Protein AF-A0A662TMN1-F1 (afdb_monomer_lite)

Radius of gyration: 14.44 Å; chains: 1; bounding box: 31×20×43 Å

pLDDT: mean 71.72, std 7.74, range [52.88, 83.75]

Sequence (80 aa):
MVLGLFIGVLCTLLKLSGSRGLALAIVTYILSIIIAKNVLPINAEKLEEMDFYKEGIGVYFISWMFFWVLTFNLANVITG

Foldseek 3Di:
DVQLLVLLLVCQVVVPDDPRSVVSLVVSLVVVVVCCVVVDPPPVVVVPPVVVVVVVVVVSVVSNVVSNVVSNVVSVVVVD

Structure (mmCIF, N/CA/C/O backbone):
data_AF-A0A662TMN1-F1
#
_entry.id   AF-A0A662TMN1-F1
#
loop_
_atom_site.group_PDB
_atom_site.id
_atom_site.type_symbol
_atom_site.label_atom_id
_atom_site.label_alt_id
_atom_site.label_comp_id
_atom_site.label_asym_id
_atom_site.label_entity_id
_atom_site.label_seq_id
_atom_site.pdbx_PDB_ins_code
_atom_site.Cartn_x
_atom_site.Cartn_y
_atom_site.Cartn_z
_atom_site.occupancy
_atom_site.B_iso_or_equiv
_atom_site.auth_seq_id
_atom_site.auth_comp_id
_atom_site.auth_asym_id
_atom_site.auth_atom_id
_atom_site.pdbx_PDB_model_num
ATOM 1 N N . MET A 1 1 ? -3.343 -7.849 5.421 1.00 57.19 1 MET A N 1
ATOM 2 C CA . MET A 1 1 ? -2.489 -8.681 4.536 1.00 57.19 1 MET A CA 1
ATOM 3 C C . MET A 1 1 ? -3.175 -9.080 3.229 1.00 57.19 1 MET A C 1
ATOM 5 O O . MET A 1 1 ? -2.675 -8.677 2.190 1.00 57.19 1 MET A O 1
ATOM 9 N N . VAL A 1 2 ? -4.318 -9.785 3.237 1.00 70.62 2 VAL A N 1
ATOM 10 C CA . VAL A 1 2 ? -4.982 -10.280 2.000 1.00 70.62 2 VAL A CA 1
ATOM 11 C C . VAL A 1 2 ? -5.296 -9.168 0.982 1.00 70.62 2 VAL A C 1
ATOM 13 O O . VAL A 1 2 ? -5.050 -9.330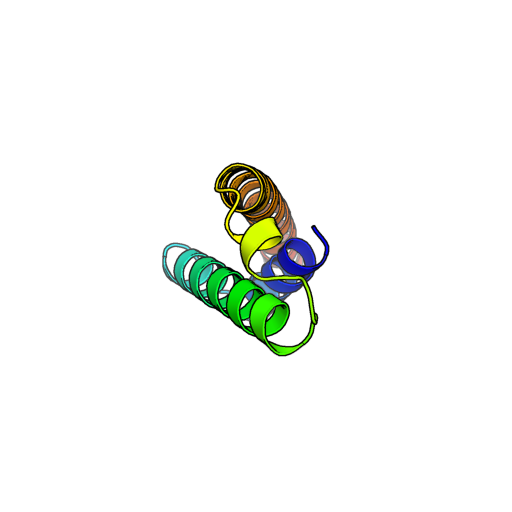 -0.208 1.00 70.62 2 VAL A O 1
ATOM 16 N N . LEU A 1 3 ? -5.741 -7.998 1.452 1.00 67.81 3 LEU A N 1
ATOM 17 C CA . LEU A 1 3 ? -5.992 -6.825 0.605 1.00 67.81 3 LEU A CA 1
ATOM 18 C C . LEU A 1 3 ? -4.738 -6.308 -0.121 1.00 67.81 3 LEU A C 1
ATOM 20 O O . LEU A 1 3 ? -4.818 -5.967 -1.294 1.00 67.81 3 LEU A O 1
ATOM 24 N N . GLY A 1 4 ? -3.575 -6.272 0.538 1.00 63.16 4 GLY A N 1
ATOM 25 C CA . GLY A 1 4 ? -2.332 -5.795 -0.087 1.00 63.16 4 GLY A CA 1
ATOM 26 C C . GLY A 1 4 ? -1.875 -6.697 -1.236 1.00 63.16 4 GLY A C 1
ATOM 27 O O . GLY A 1 4 ? -1.407 -6.207 -2.261 1.00 63.16 4 GLY A O 1
ATOM 28 N N . LEU A 1 5 ? -2.096 -8.006 -1.094 1.00 69.62 5 LEU A N 1
ATOM 29 C CA . LEU A 1 5 ? -1.788 -9.011 -2.111 1.00 69.62 5 LEU A CA 1
ATOM 30 C C . LEU A 1 5 ? -2.692 -8.850 -3.343 1.00 69.62 5 LEU A C 1
ATOM 32 O O . LEU A 1 5 ? -2.193 -8.742 -4.461 1.00 69.62 5 LEU A O 1
ATOM 36 N N . PHE A 1 6 ? -4.010 -8.740 -3.138 1.00 74.62 6 PHE A N 1
ATOM 37 C CA . PHE A 1 6 ? -4.972 -8.510 -4.224 1.00 74.62 6 PHE A CA 1
ATOM 38 C C . PHE A 1 6 ? -4.668 -7.234 -5.014 1.00 74.62 6 PHE A C 1
ATOM 40 O O . PHE A 1 6 ? -4.696 -7.242 -6.245 1.00 74.62 6 PHE A O 1
ATOM 47 N N . ILE A 1 7 ? -4.337 -6.146 -4.315 1.00 75.88 7 ILE A N 1
ATOM 48 C CA . ILE A 1 7 ? -4.038 -4.865 -4.959 1.00 75.88 7 ILE A CA 1
ATOM 49 C C . ILE A 1 7 ? -2.691 -4.886 -5.687 1.00 75.88 7 ILE A C 1
ATOM 51 O O . ILE A 1 7 ? -2.605 -4.349 -6.790 1.00 75.88 7 ILE A O 1
ATOM 55 N N . GLY A 1 8 ? -1.660 -5.543 -5.147 1.00 67.62 8 GLY A N 1
ATOM 56 C CA . GLY A 1 8 ? -0.377 -5.709 -5.845 1.00 67.62 8 GLY A CA 1
ATOM 57 C C . GLY A 1 8 ? -0.519 -6.449 -7.184 1.00 67.62 8 GLY A C 1
ATOM 58 O O . GLY A 1 8 ? 0.024 -6.011 -8.207 1.00 67.62 8 GLY A O 1
ATOM 59 N N . VAL A 1 9 ? -1.331 -7.513 -7.206 1.00 72.69 9 VAL A N 1
ATOM 60 C CA . VAL A 1 9 ? -1.649 -8.276 -8.427 1.00 72.69 9 VAL A CA 1
ATOM 61 C C . VAL A 1 9 ? -2.460 -7.429 -9.416 1.00 72.69 9 VAL A C 1
ATOM 63 O O . VAL A 1 9 ? -2.117 -7.379 -10.599 1.00 72.69 9 VAL A O 1
ATOM 66 N N . LEU A 1 10 ? -3.477 -6.699 -8.943 1.00 74.50 10 LEU A N 1
ATOM 67 C CA . LEU A 1 10 ? -4.268 -5.770 -9.765 1.00 74.50 10 LEU A CA 1
ATOM 68 C C . LEU A 1 10 ? -3.401 -4.679 -10.405 1.00 74.50 10 LEU A C 1
ATOM 70 O O . LEU A 1 10 ? -3.487 -4.472 -11.615 1.00 74.50 10 LEU A O 1
ATOM 74 N N . CYS A 1 11 ? -2.522 -4.027 -9.635 1.00 69.88 11 CYS A N 1
ATOM 75 C CA . CYS A 1 11 ? -1.597 -3.017 -10.158 1.00 69.88 11 CYS A CA 1
ATOM 76 C C . CYS A 1 11 ? -0.734 -3.556 -11.306 1.00 69.88 11 CYS A C 1
ATOM 78 O O . CYS A 1 11 ? -0.443 -2.834 -12.260 1.00 69.8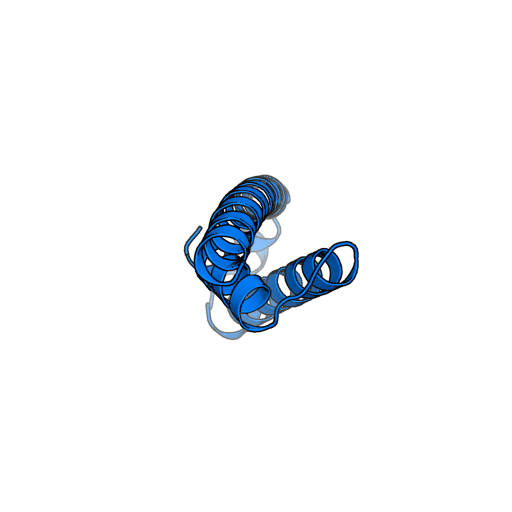8 11 CYS A O 1
ATOM 80 N N . THR A 1 12 ? -0.341 -4.826 -11.219 1.00 68.62 12 THR A N 1
ATOM 81 C CA . THR A 1 12 ? 0.483 -5.487 -12.236 1.00 68.62 12 THR A CA 1
ATOM 82 C C . THR A 1 12 ? -0.312 -5.811 -13.491 1.00 68.62 12 THR A C 1
ATOM 84 O O . THR A 1 12 ? 0.150 -5.508 -14.590 1.00 68.62 12 THR A O 1
ATOM 87 N N . LEU A 1 13 ? -1.524 -6.357 -13.345 1.00 71.88 13 LEU A N 1
ATOM 88 C CA . LEU A 1 13 ? -2.432 -6.608 -14.471 1.00 71.88 13 LEU A CA 1
ATOM 89 C C . LEU A 1 13 ? -2.743 -5.323 -15.248 1.00 71.88 13 LEU A C 1
ATOM 91 O O . LEU A 1 13 ? -2.800 -5.331 -16.474 1.00 71.88 13 LEU A O 1
ATOM 95 N N . LEU A 1 14 ? -2.883 -4.205 -14.535 1.00 74.50 14 LEU A N 1
ATOM 96 C CA . LEU A 1 14 ? -3.138 -2.884 -15.110 1.00 74.50 14 LEU A CA 1
ATOM 97 C C . LEU A 1 14 ? -1.864 -2.178 -15.624 1.00 74.50 14 LEU A C 1
ATOM 99 O O . LEU A 1 14 ? -1.962 -1.051 -16.111 1.00 74.50 14 LEU A O 1
ATOM 103 N N . LYS A 1 15 ? -0.674 -2.798 -15.509 1.00 69.56 15 LYS A N 1
ATOM 104 C CA . LYS A 1 15 ? 0.641 -2.198 -15.832 1.00 69.56 15 LYS A CA 1
ATOM 105 C C . LYS A 1 15 ? 0.830 -0.796 -15.224 1.00 69.56 15 LYS A C 1
ATOM 107 O O . LYS A 1 15 ? 1.434 0.093 -15.827 1.00 69.56 15 LYS A O 1
ATOM 112 N N . LEU A 1 16 ? 0.309 -0.576 -14.018 1.00 70.31 16 LEU A N 1
ATOM 113 C CA . LEU A 1 16 ? 0.419 0.706 -13.325 1.00 70.31 16 LEU A CA 1
ATOM 114 C C . LEU A 1 16 ? 1.825 0.834 -12.733 1.00 70.31 16 LEU A C 1
ATOM 116 O O . LEU A 1 16 ? 2.191 0.083 -11.830 1.00 70.31 16 LEU A O 1
ATOM 120 N N . SER A 1 17 ? 2.604 1.791 -13.240 1.00 71.50 17 SER A N 1
ATOM 121 C CA . SER A 1 17 ? 3.960 2.098 -12.775 1.00 71.50 17 SER A CA 1
ATOM 122 C C . SER A 1 17 ? 4.014 3.408 -11.976 1.00 71.50 17 SER A C 1
ATOM 124 O O . SER A 1 17 ? 3.184 4.310 -12.142 1.00 71.50 17 SER A O 1
ATOM 126 N N . GLY A 1 18 ? 4.998 3.503 -11.077 1.00 71.31 18 GLY A N 1
ATOM 127 C CA . GLY A 1 18 ? 5.316 4.723 -10.331 1.00 71.31 18 GLY A CA 1
ATOM 128 C C . GLY A 1 18 ? 4.149 5.278 -9.505 1.00 71.31 18 GLY A C 1
ATOM 129 O O . GLY A 1 18 ? 3.524 4.568 -8.716 1.00 71.31 18 GLY A O 1
ATOM 130 N N . SER A 1 19 ? 3.850 6.565 -9.697 1.00 74.31 19 SER A N 1
ATOM 131 C CA . SER A 1 19 ? 2.839 7.310 -8.931 1.00 74.31 19 SER A CA 1
ATOM 132 C C . SER A 1 19 ? 1.416 6.766 -9.081 1.00 74.31 19 SER A C 1
ATOM 134 O O . SER A 1 19 ? 0.607 6.919 -8.168 1.0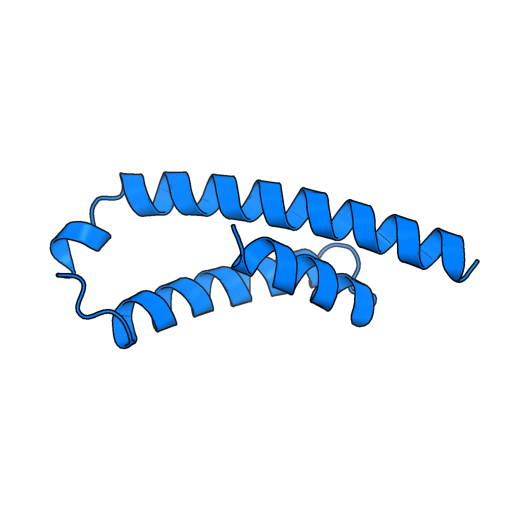0 74.31 19 SER A O 1
ATOM 136 N N . ARG A 1 20 ? 1.102 6.086 -10.192 1.00 75.62 20 ARG A N 1
ATOM 137 C CA . ARG A 1 20 ? -0.235 5.521 -10.430 1.00 75.62 20 ARG A CA 1
ATOM 138 C C . ARG A 1 20 ? -0.506 4.284 -9.573 1.00 75.62 20 ARG A C 1
ATOM 140 O O . ARG A 1 20 ? -1.612 4.130 -9.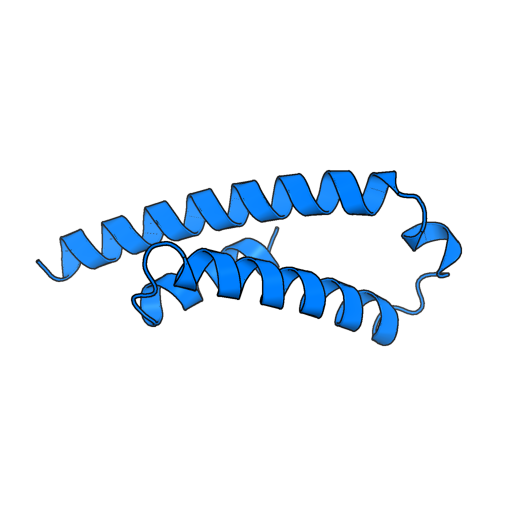065 1.00 75.62 20 ARG A O 1
ATOM 147 N N . GLY A 1 21 ? 0.506 3.435 -9.376 1.00 73.62 21 GLY A N 1
ATOM 148 C CA . GLY A 1 21 ? 0.408 2.284 -8.473 1.00 73.62 21 GLY A CA 1
ATOM 149 C C . GLY A 1 21 ? 0.247 2.726 -7.018 1.00 73.62 21 GLY A C 1
ATOM 150 O O . GLY A 1 21 ? -0.579 2.178 -6.292 1.00 73.62 21 GLY A O 1
ATOM 151 N N . LEU A 1 22 ? 0.974 3.777 -6.625 1.00 76.12 22 LEU A N 1
ATOM 152 C CA . LEU A 1 22 ? 0.885 4.368 -5.290 1.00 76.12 22 LEU A CA 1
ATOM 153 C C . LEU A 1 22 ? -0.486 5.011 -5.027 1.00 76.12 22 LEU A C 1
ATOM 155 O O . LEU A 1 22 ? -1.065 4.806 -3.962 1.00 76.12 22 LEU A O 1
ATOM 159 N N . ALA A 1 23 ? -1.045 5.725 -6.010 1.00 78.44 23 ALA A N 1
ATOM 160 C CA . ALA A 1 23 ? -2.399 6.269 -5.914 1.00 78.44 23 ALA A CA 1
ATOM 161 C C . ALA A 1 23 ? -3.448 5.159 -5.735 1.00 78.44 23 ALA A C 1
ATOM 163 O O . ALA A 1 23 ? -4.320 5.283 -4.875 1.00 78.44 23 ALA A O 1
ATOM 164 N N . LEU A 1 24 ? -3.335 4.057 -6.489 1.00 77.94 24 LEU A N 1
ATOM 165 C CA . LEU A 1 24 ? -4.250 2.923 -6.352 1.00 77.94 24 LEU A CA 1
ATOM 166 C C . LEU A 1 24 ? -4.177 2.326 -4.943 1.00 77.94 24 LEU A C 1
ATOM 168 O O . LEU A 1 24 ? -5.216 2.149 -4.319 1.00 77.94 24 LEU A O 1
ATOM 172 N N . ALA A 1 25 ? -2.966 2.103 -4.423 1.00 77.31 25 ALA A N 1
ATOM 173 C CA . ALA A 1 25 ? -2.737 1.549 -3.091 1.00 77.31 25 ALA A CA 1
ATOM 174 C C . ALA A 1 25 ? -3.384 2.386 -1.984 1.00 77.31 25 ALA A C 1
ATOM 176 O O . ALA A 1 25 ? -4.092 1.851 -1.128 1.00 77.31 25 ALA A O 1
ATOM 177 N N . ILE A 1 26 ? -3.194 3.708 -2.034 1.00 80.94 26 ILE A N 1
ATOM 178 C CA . ILE A 1 26 ? -3.783 4.643 -1.070 1.00 80.94 26 ILE A CA 1
ATOM 179 C C . ILE A 1 26 ? -5.313 4.595 -1.148 1.00 80.94 26 ILE A C 1
ATOM 181 O O . ILE A 1 26 ? -5.974 4.444 -0.120 1.00 80.94 26 ILE A O 1
ATOM 185 N N . VAL A 1 27 ? -5.882 4.662 -2.355 1.00 82.00 27 VAL A N 1
ATOM 186 C CA . VAL A 1 27 ? -7.340 4.614 -2.557 1.00 82.00 27 VAL A CA 1
ATOM 187 C C . VAL A 1 27 ? -7.924 3.307 -2.026 1.00 82.00 27 VAL A C 1
ATOM 189 O O . VAL A 1 27 ? -8.935 3.316 -1.325 1.00 82.00 27 VAL A O 1
ATOM 192 N N . THR A 1 28 ? -7.277 2.176 -2.295 1.00 80.12 28 THR A N 1
ATOM 193 C CA . THR A 1 28 ? -7.753 0.872 -1.823 1.00 80.12 28 THR A CA 1
ATOM 194 C C . THR A 1 28 ? -7.594 0.680 -0.323 1.00 80.12 28 THR A C 1
ATOM 196 O O . THR A 1 28 ? -8.435 0.024 0.291 1.00 80.12 28 THR A O 1
ATOM 199 N N . TYR A 1 29 ? -6.575 1.283 0.291 1.00 78.25 29 TYR A N 1
ATOM 200 C CA . TYR A 1 29 ? -6.448 1.295 1.743 1.00 78.25 29 TYR A CA 1
ATOM 201 C C . TYR A 1 29 ? -7.598 2.078 2.389 1.00 78.25 29 TYR A C 1
ATOM 203 O O . TYR A 1 29 ? -8.263 1.561 3.288 1.00 78.25 29 TYR A O 1
ATOM 211 N N . ILE A 1 30 ? -7.905 3.273 1.871 1.00 80.81 30 ILE A N 1
ATOM 212 C CA . ILE A 1 30 ? -9.030 4.099 2.339 1.00 80.81 30 ILE A CA 1
ATOM 213 C C . ILE A 1 30 ? -10.360 3.354 2.165 1.00 80.81 30 ILE A C 1
ATOM 215 O O . ILE A 1 30 ? -11.158 3.290 3.099 1.00 80.81 30 ILE A O 1
ATOM 219 N N . LEU A 1 31 ? -10.584 2.725 1.008 1.00 79.19 31 LEU A N 1
ATOM 220 C CA . LEU A 1 31 ? -11.769 1.894 0.772 1.00 79.19 31 LEU A CA 1
ATOM 221 C C . LEU A 1 31 ? -11.866 0.736 1.769 1.00 79.19 31 LEU A C 1
ATOM 223 O O . LEU A 1 31 ? -12.956 0.465 2.268 1.00 79.19 31 LEU A O 1
ATOM 227 N N . SER A 1 32 ? -10.749 0.087 2.111 1.00 76.06 32 SER A N 1
ATOM 228 C CA . SER A 1 32 ? -10.754 -0.989 3.108 1.00 76.06 32 SER A CA 1
ATOM 229 C C . SER A 1 32 ? -11.206 -0.509 4.488 1.00 76.06 32 SER A C 1
ATOM 231 O O . SER A 1 32 ? -11.948 -1.223 5.158 1.00 76.06 32 SER A O 1
ATOM 233 N N . ILE A 1 33 ? -10.845 0.721 4.873 1.00 74.62 33 ILE A N 1
ATOM 234 C CA . ILE A 1 33 ? -11.280 1.338 6.132 1.00 74.62 33 ILE A CA 1
ATOM 235 C C . ILE A 1 33 ? -12.780 1.628 6.096 1.00 74.62 33 ILE A C 1
ATOM 237 O O . ILE A 1 33 ? -13.490 1.319 7.049 1.00 74.62 33 ILE A O 1
ATOM 241 N N . ILE A 1 34 ? -13.280 2.186 4.990 1.00 76.44 34 ILE A N 1
ATOM 242 C CA . ILE A 1 34 ? -14.708 2.491 4.825 1.00 76.44 34 ILE A CA 1
ATOM 243 C C . ILE A 1 34 ? -15.540 1.205 4.878 1.00 76.44 34 ILE A C 1
ATOM 245 O O . ILE A 1 34 ? -16.564 1.158 5.557 1.00 76.44 34 ILE A O 1
ATOM 249 N N . ILE A 1 35 ? -15.089 0.149 4.197 1.00 77.12 35 ILE A N 1
ATOM 250 C CA . ILE A 1 35 ? -15.753 -1.158 4.208 1.00 77.12 35 ILE A CA 1
ATOM 251 C C . ILE A 1 35 ? -15.702 -1.759 5.611 1.00 77.12 35 ILE A C 1
ATOM 253 O O . ILE A 1 35 ? -16.733 -2.203 6.102 1.00 77.12 35 ILE A O 1
ATOM 257 N N . ALA A 1 36 ? -14.549 -1.735 6.283 1.00 71.69 36 ALA A N 1
ATOM 258 C CA . ALA A 1 36 ? -14.436 -2.232 7.651 1.00 71.69 36 ALA A CA 1
ATOM 259 C C . ALA A 1 36 ? -15.389 -1.488 8.599 1.00 71.69 36 ALA A C 1
ATOM 261 O O . ALA A 1 36 ? -16.078 -2.128 9.383 1.00 71.69 36 ALA A O 1
ATOM 262 N N . LYS A 1 37 ? -15.504 -0.163 8.468 1.00 70.88 37 LYS A N 1
ATOM 263 C CA . LYS A 1 37 ? -16.402 0.666 9.283 1.00 70.88 37 LYS A CA 1
ATOM 264 C C . LYS A 1 37 ? -17.892 0.421 9.004 1.00 70.88 37 LYS A C 1
ATOM 266 O O . LYS A 1 37 ? -18.702 0.571 9.909 1.00 70.88 37 LYS A O 1
ATOM 271 N N . ASN A 1 38 ? -18.255 0.061 7.770 1.00 72.12 38 ASN A N 1
ATOM 272 C CA . ASN A 1 38 ? -19.652 -0.141 7.364 1.00 72.12 38 ASN A CA 1
ATOM 273 C C . ASN A 1 38 ? -20.130 -1.600 7.462 1.00 72.12 38 ASN A C 1
ATOM 275 O O . ASN A 1 38 ? -21.321 -1.833 7.643 1.00 72.12 38 ASN A O 1
ATOM 279 N N . VAL A 1 39 ? -19.239 -2.581 7.287 1.00 73.44 39 VAL A N 1
ATOM 280 C CA . VAL A 1 39 ? -19.588 -4.014 7.220 1.00 73.44 39 VAL A CA 1
ATOM 281 C C . VAL A 1 39 ? -19.389 -4.710 8.560 1.00 73.44 39 VAL A C 1
ATOM 283 O O . VAL A 1 39 ? -20.151 -5.616 8.895 1.00 73.44 39 VAL A O 1
ATOM 286 N N . LEU A 1 40 ? -18.380 -4.311 9.336 1.00 64.75 40 LEU A N 1
ATOM 287 C CA . LEU A 1 40 ? -18.164 -4.879 10.657 1.00 64.75 40 LEU A CA 1
ATOM 288 C C . LEU A 1 40 ? -18.885 -4.000 11.686 1.00 64.75 40 LEU A C 1
ATOM 290 O O . LEU A 1 40 ? -18.556 -2.820 11.796 1.00 64.75 40 LEU A O 1
ATOM 294 N N . PRO A 1 41 ? -19.797 -4.550 12.508 1.00 60.69 41 PRO A N 1
ATOM 295 C CA . PRO A 1 41 ? -20.312 -3.871 13.695 1.00 60.69 41 PRO A CA 1
ATOM 296 C C . PRO A 1 41 ? -19.235 -3.863 14.797 1.00 60.69 41 PRO A C 1
ATOM 298 O O . PRO A 1 41 ? -19.490 -4.212 15.949 1.00 60.69 41 PRO A O 1
ATOM 301 N N . ILE A 1 42 ? -17.988 -3.548 14.437 1.00 57.59 42 ILE A N 1
ATOM 302 C CA . ILE A 1 42 ? -16.926 -3.325 15.406 1.00 57.59 42 ILE A CA 1
ATOM 303 C C . ILE A 1 42 ? -17.228 -1.978 16.037 1.00 57.59 42 ILE A C 1
ATOM 305 O O . ILE A 1 42 ? -17.320 -0.961 15.352 1.00 57.59 42 ILE A O 1
ATOM 309 N N . ASN A 1 43 ? -17.419 -2.015 17.352 1.00 58.41 43 ASN A N 1
ATOM 310 C CA . ASN A 1 43 ? -17.625 -0.845 18.184 1.00 58.41 43 ASN A CA 1
ATOM 311 C C . ASN A 1 43 ? -16.566 0.203 17.811 1.00 58.41 43 ASN A C 1
ATOM 313 O O . ASN A 1 43 ? -15.372 -0.079 17.927 1.00 58.41 43 ASN A O 1
ATOM 317 N N . ALA A 1 44 ? -16.995 1.354 17.285 1.00 57.50 44 ALA A N 1
ATOM 318 C CA . ALA A 1 44 ? -16.107 2.343 16.670 1.00 57.50 44 ALA A CA 1
ATOM 319 C C . ALA A 1 44 ? -14.967 2.774 17.615 1.00 57.50 44 ALA A C 1
ATOM 321 O O . ALA A 1 44 ? -13.862 3.021 17.145 1.00 57.50 44 ALA A O 1
ATOM 322 N N . GLU A 1 45 ? -15.200 2.722 18.931 1.00 57.84 45 GLU A N 1
ATOM 323 C CA . GLU A 1 45 ? -14.197 2.912 19.991 1.00 57.84 45 GLU A CA 1
ATOM 324 C C . GLU A 1 45 ? -12.979 1.986 19.879 1.00 57.84 45 GLU A C 1
ATOM 326 O O . GLU A 1 45 ? -11.852 2.427 20.067 1.00 57.84 45 GLU A O 1
ATOM 331 N N . LYS A 1 46 ? -13.179 0.704 19.550 1.00 56.88 46 LYS A N 1
ATOM 332 C CA . LYS A 1 46 ? -12.085 -0.275 19.425 1.00 56.88 46 LYS A CA 1
ATOM 333 C C . LYS A 1 46 ? -11.310 -0.131 18.120 1.00 56.88 46 LYS A C 1
ATOM 335 O O . LYS A 1 46 ? -10.190 -0.614 18.012 1.00 56.88 46 LYS A O 1
ATOM 340 N N . LEU A 1 47 ? -11.934 0.479 17.114 1.00 59.53 47 LEU A N 1
ATOM 341 C CA . LEU A 1 47 ? -11.285 0.792 15.849 1.00 59.53 47 LEU A CA 1
ATOM 342 C C . LEU A 1 47 ? -10.468 2.086 15.993 1.00 59.53 47 LEU A C 1
ATOM 344 O O . LEU A 1 47 ? -9.379 2.159 15.446 1.00 59.53 47 LEU A O 1
ATOM 348 N N . GLU A 1 48 ? -10.967 3.081 16.739 1.00 59.03 48 GLU A N 1
ATOM 349 C CA . GLU A 1 48 ? -10.325 4.387 16.974 1.00 59.03 48 GLU A CA 1
ATOM 350 C C . GLU A 1 48 ? -9.077 4.360 17.867 1.00 59.03 48 GLU A C 1
ATOM 352 O O . GLU A 1 48 ? -8.368 5.369 17.925 1.00 59.03 48 GLU A O 1
ATOM 357 N N . GLU A 1 49 ? -8.742 3.224 18.489 1.00 62.06 49 GLU A N 1
ATOM 358 C CA . GLU A 1 49 ? -7.395 3.015 19.023 1.00 62.06 49 GLU A CA 1
ATOM 359 C C . GLU A 1 49 ? -6.388 3.187 17.873 1.00 62.06 49 GLU A C 1
ATOM 361 O O . GLU A 1 49 ? -6.216 2.323 17.011 1.00 62.06 49 GLU A O 1
ATOM 366 N N . MET A 1 50 ? -5.742 4.360 17.835 1.00 56.00 50 MET A N 1
ATOM 367 C CA . MET A 1 50 ? -4.833 4.792 16.765 1.00 56.00 50 MET A CA 1
ATOM 368 C C . MET A 1 50 ? -3.729 3.774 16.457 1.00 56.00 50 MET A C 1
ATOM 370 O O . MET A 1 50 ? -3.167 3.803 15.359 1.00 56.00 50 MET A O 1
ATOM 374 N N . ASP A 1 51 ? -3.424 2.886 17.401 1.00 58.59 51 ASP A N 1
ATOM 375 C CA . ASP A 1 51 ? -2.437 1.825 17.253 1.00 58.59 51 ASP A CA 1
ATOM 376 C C . ASP A 1 51 ? -2.856 0.773 16.217 1.00 58.59 51 ASP A C 1
ATOM 378 O O . ASP A 1 51 ? -2.038 0.407 15.371 1.00 58.59 51 ASP A O 1
ATOM 382 N N . PHE A 1 52 ? -4.138 0.393 16.147 1.00 62.88 52 PHE A N 1
ATOM 383 C CA . PHE A 1 52 ? -4.613 -0.590 15.162 1.00 62.88 52 PHE A CA 1
ATOM 384 C C . PHE A 1 52 ? -4.512 -0.067 13.720 1.00 62.88 52 PHE A C 1
ATOM 386 O O . PHE A 1 52 ? -4.146 -0.801 12.796 1.00 62.88 52 PHE A O 1
ATOM 393 N N . TYR A 1 53 ? -4.790 1.224 13.511 1.00 63.97 53 TYR A N 1
ATOM 394 C CA . TYR A 1 53 ? -4.663 1.861 12.197 1.00 63.97 53 TYR A CA 1
ATOM 395 C C . TYR A 1 53 ? -3.207 2.063 11.772 1.00 63.97 53 TYR A C 1
ATOM 397 O O . TYR A 1 53 ? -2.888 1.894 10.589 1.00 63.97 53 TYR A O 1
ATOM 405 N N . LYS A 1 54 ? -2.326 2.438 12.708 1.00 66.75 54 LYS A N 1
ATOM 406 C CA . LYS A 1 54 ? -0.905 2.687 12.426 1.00 66.75 54 LYS A CA 1
ATOM 407 C C . LYS A 1 54 ? -0.127 1.397 12.182 1.00 66.75 54 LYS A C 1
ATOM 409 O O . LYS A 1 54 ? 0.690 1.358 11.262 1.00 66.75 54 LYS A O 1
ATOM 414 N N . GLU A 1 55 ? -0.401 0.332 12.927 1.00 73.44 55 GLU A N 1
ATOM 415 C CA . GLU A 1 55 ? 0.188 -0.976 12.620 1.00 73.44 55 GLU A CA 1
ATOM 416 C C . GLU A 1 55 ? -0.378 -1.548 11.317 1.00 73.44 55 GLU A C 1
ATOM 418 O O . GLU A 1 55 ? 0.374 -2.021 10.456 1.00 73.44 55 GLU A O 1
ATOM 423 N N . GLY A 1 56 ? -1.695 -1.435 11.119 1.00 73.56 56 GLY A N 1
ATOM 424 C CA . GLY A 1 56 ? -2.374 -1.930 9.925 1.00 73.56 56 GLY A CA 1
ATOM 425 C C . GLY A 1 56 ? -1.861 -1.298 8.628 1.00 73.56 56 GLY A C 1
ATOM 426 O O . GLY A 1 56 ? -1.646 -2.018 7.645 1.00 73.56 56 GLY A O 1
ATOM 427 N N . ILE A 1 57 ? -1.610 0.020 8.623 1.00 77.56 57 ILE A N 1
ATOM 428 C CA . ILE A 1 57 ? -1.138 0.723 7.422 1.00 77.56 57 ILE A CA 1
ATOM 429 C C . ILE A 1 57 ? 0.279 0.305 7.050 1.00 77.56 57 ILE A C 1
ATOM 431 O O . ILE A 1 57 ? 0.543 0.076 5.872 1.00 77.56 57 ILE A O 1
ATOM 435 N N . GLY A 1 58 ? 1.171 0.142 8.033 1.00 79.88 58 GLY A N 1
ATOM 436 C CA . GLY A 1 58 ? 2.559 -0.250 7.794 1.00 79.88 58 GLY A CA 1
ATOM 437 C C . GLY A 1 58 ? 2.647 -1.642 7.176 1.00 79.88 58 GLY A C 1
ATOM 438 O O . GLY A 1 58 ? 3.254 -1.824 6.118 1.00 79.88 58 GLY A O 1
ATOM 439 N N . VAL A 1 59 ? 1.954 -2.615 7.774 1.00 82.31 59 VAL A N 1
ATOM 440 C CA . VAL A 1 59 ? 1.916 -3.992 7.259 1.00 82.31 59 VAL A CA 1
ATOM 441 C C . VAL A 1 59 ? 1.248 -4.053 5.883 1.00 82.31 59 VAL A C 1
ATOM 443 O O . VAL A 1 59 ? 1.706 -4.797 5.009 1.00 82.31 59 VAL A O 1
ATOM 446 N N . TYR A 1 60 ? 0.193 -3.265 5.655 1.00 81.25 60 TYR A N 1
ATOM 447 C CA . TYR A 1 60 ? -0.446 -3.157 4.345 1.00 81.25 60 TYR A CA 1
ATOM 448 C C . TYR A 1 60 ? 0.511 -2.601 3.288 1.00 81.25 60 TYR A C 1
ATOM 450 O O . TYR A 1 60 ? 0.650 -3.215 2.231 1.00 81.25 60 TYR A O 1
ATOM 458 N N . PHE A 1 61 ? 1.191 -1.489 3.577 1.00 79.94 61 PHE A N 1
ATOM 459 C CA . PHE A 1 61 ? 2.080 -0.823 2.626 1.00 79.94 61 PHE A CA 1
ATOM 460 C C . PHE A 1 61 ? 3.279 -1.695 2.262 1.00 79.94 61 PHE A C 1
ATOM 462 O O . PHE A 1 61 ? 3.607 -1.816 1.083 1.00 79.94 6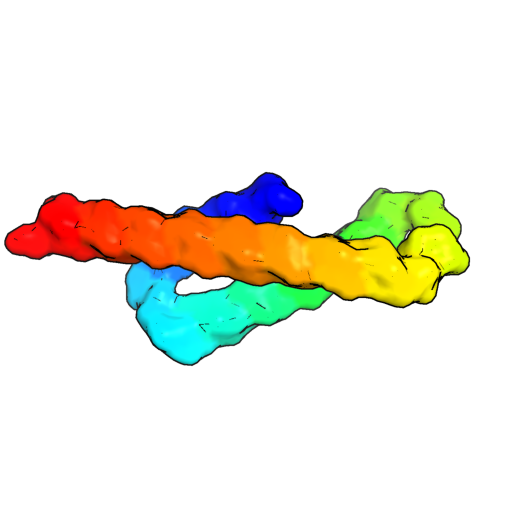1 PHE A O 1
ATOM 469 N N . ILE A 1 62 ? 3.896 -2.347 3.253 1.00 83.75 62 ILE A N 1
ATOM 470 C CA . ILE A 1 62 ? 5.019 -3.268 3.035 1.00 83.75 62 ILE A CA 1
ATOM 471 C C . ILE A 1 62 ? 4.567 -4.457 2.184 1.00 83.75 62 ILE A C 1
ATOM 473 O O . ILE A 1 62 ? 5.219 -4.789 1.195 1.00 83.75 62 ILE A O 1
ATOM 477 N N . SER A 1 63 ? 3.422 -5.063 2.521 1.00 80.75 63 SER A N 1
ATOM 478 C CA . SER A 1 63 ? 2.876 -6.189 1.752 1.00 80.75 63 SER A CA 1
ATOM 479 C C . SER A 1 63 ? 2.550 -5.777 0.315 1.00 80.75 63 SER A C 1
ATOM 481 O O . SER A 1 63 ? 2.929 -6.471 -0.624 1.00 80.75 63 SER A O 1
ATOM 483 N N . TRP A 1 64 ? 1.875 -4.640 0.128 1.00 82.62 64 TRP A N 1
ATOM 484 C CA . TRP A 1 64 ? 1.541 -4.104 -1.191 1.00 82.62 64 TRP A CA 1
ATOM 485 C C . TRP A 1 64 ? 2.797 -3.842 -2.026 1.00 82.62 64 TRP A C 1
ATOM 487 O O . TRP A 1 64 ? 2.866 -4.292 -3.167 1.00 82.62 64 TRP A O 1
ATOM 497 N N . MET A 1 65 ? 3.797 -3.165 -1.458 1.00 79.56 65 MET A N 1
ATOM 498 C CA . MET A 1 65 ? 5.034 -2.821 -2.156 1.00 79.56 65 MET A CA 1
ATOM 499 C C . MET A 1 65 ? 5.810 -4.074 -2.564 1.00 79.56 65 MET A C 1
ATOM 501 O O . MET A 1 65 ? 6.232 -4.180 -3.714 1.00 79.56 65 MET A O 1
ATOM 505 N N . PHE A 1 66 ? 5.943 -5.045 -1.654 1.00 81.69 66 PHE A N 1
ATOM 506 C CA . PHE A 1 66 ? 6.610 -6.314 -1.936 1.00 81.69 66 PHE A CA 1
ATOM 507 C C . PHE A 1 66 ? 5.920 -7.064 -3.078 1.00 81.69 66 PHE A C 1
ATOM 509 O O . PHE A 1 66 ? 6.568 -7.413 -4.064 1.00 81.69 66 PHE A O 1
ATOM 516 N N . PHE A 1 67 ? 4.599 -7.257 -2.988 1.00 78.44 67 PHE A N 1
ATOM 517 C CA . PHE A 1 67 ? 3.853 -7.961 -4.028 1.00 78.44 67 PHE A CA 1
ATOM 518 C C . PHE A 1 67 ? 3.879 -7.212 -5.352 1.00 78.44 67 PHE A C 1
ATOM 520 O O . PHE A 1 67 ? 4.171 -7.834 -6.363 1.00 78.44 67 PHE A O 1
ATOM 527 N N . TRP A 1 68 ? 3.651 -5.898 -5.353 1.00 76.12 68 TRP A N 1
ATOM 528 C CA . TRP A 1 68 ? 3.646 -5.089 -6.569 1.00 76.12 68 TRP A CA 1
ATOM 529 C C . TRP A 1 68 ? 4.987 -5.135 -7.302 1.00 76.12 68 TRP A C 1
ATOM 531 O O . TRP A 1 68 ? 5.002 -5.370 -8.507 1.00 76.12 68 TRP A O 1
ATOM 541 N N . VAL A 1 69 ? 6.111 -4.974 -6.595 1.00 78.12 69 VAL A N 1
ATOM 542 C CA . VAL A 1 69 ? 7.450 -5.062 -7.203 1.00 78.12 69 VAL A CA 1
ATOM 543 C C . VAL A 1 69 ? 7.705 -6.464 -7.754 1.00 78.12 69 VAL A C 1
ATOM 545 O O . VAL A 1 69 ? 8.235 -6.601 -8.858 1.00 78.12 69 VAL A O 1
ATOM 548 N N . LEU A 1 70 ? 7.315 -7.502 -7.014 1.00 78.75 70 LEU A N 1
ATOM 549 C CA . LEU A 1 70 ? 7.537 -8.893 -7.400 1.00 78.75 70 LEU A CA 1
ATOM 550 C C . LEU A 1 70 ? 6.733 -9.258 -8.653 1.00 78.75 70 LEU A C 1
ATOM 552 O O . LEU A 1 70 ? 7.294 -9.773 -9.620 1.00 78.75 70 LEU A O 1
ATOM 556 N N . THR A 1 71 ? 5.444 -8.927 -8.687 1.00 75.00 71 THR A N 1
ATOM 557 C CA . THR A 1 71 ? 4.585 -9.207 -9.840 1.00 75.00 71 THR A CA 1
ATOM 558 C C . THR A 1 71 ? 4.906 -8.302 -11.032 1.00 75.00 71 THR A C 1
ATOM 560 O O . THR A 1 71 ? 4.883 -8.785 -12.161 1.00 75.00 71 THR A O 1
ATOM 563 N N . PHE A 1 72 ? 5.282 -7.035 -10.823 1.00 73.44 72 PHE A N 1
ATOM 564 C CA . PHE A 1 72 ? 5.698 -6.130 -11.905 1.00 73.44 72 PHE A CA 1
ATOM 565 C C . PHE A 1 72 ? 6.983 -6.604 -12.595 1.00 73.44 72 PHE A C 1
ATOM 567 O O . PHE A 1 72 ? 7.047 -6.628 -13.824 1.00 73.44 72 PHE A O 1
ATOM 574 N N . ASN A 1 73 ? 7.989 -7.030 -11.824 1.00 76.94 73 ASN A N 1
ATOM 575 C CA . ASN A 1 73 ? 9.209 -7.607 -12.393 1.00 76.94 73 ASN A CA 1
ATOM 576 C C . ASN A 1 73 ? 8.923 -8.922 -13.119 1.00 76.94 73 ASN A C 1
ATOM 578 O O . ASN A 1 73 ? 9.374 -9.096 -14.247 1.00 76.94 73 ASN A O 1
ATOM 582 N N . LEU A 1 74 ? 8.125 -9.810 -12.521 1.00 74.56 74 LEU A N 1
ATOM 583 C CA . LEU A 1 74 ? 7.742 -11.067 -13.160 1.00 74.56 74 LEU A CA 1
ATOM 584 C C . LEU A 1 74 ? 7.002 -10.828 -14.487 1.00 74.56 74 LEU A C 1
ATOM 586 O O . LEU A 1 74 ? 7.315 -11.461 -15.490 1.00 74.56 74 LEU A O 1
ATOM 590 N N . ALA A 1 75 ? 6.070 -9.874 -14.525 1.00 71.75 75 ALA A N 1
ATOM 591 C CA . ALA A 1 75 ? 5.345 -9.520 -15.742 1.00 71.75 75 ALA A CA 1
ATOM 592 C C . ALA A 1 75 ? 6.270 -8.949 -16.829 1.00 71.75 75 ALA A C 1
ATOM 594 O O . ALA A 1 75 ? 6.128 -9.317 -17.994 1.00 71.75 75 ALA A O 1
ATOM 595 N N . ASN A 1 76 ? 7.228 -8.089 -16.467 1.00 70.75 76 ASN A N 1
ATOM 596 C CA . ASN A 1 76 ? 8.200 -7.554 -17.425 1.00 70.75 76 ASN A CA 1
ATOM 597 C C . ASN A 1 76 ? 9.152 -8.628 -17.960 1.00 70.75 76 ASN A C 1
ATOM 599 O O . ASN A 1 76 ? 9.461 -8.604 -19.142 1.00 70.75 76 ASN A O 1
ATOM 603 N N . VAL A 1 77 ? 9.578 -9.581 -17.128 1.00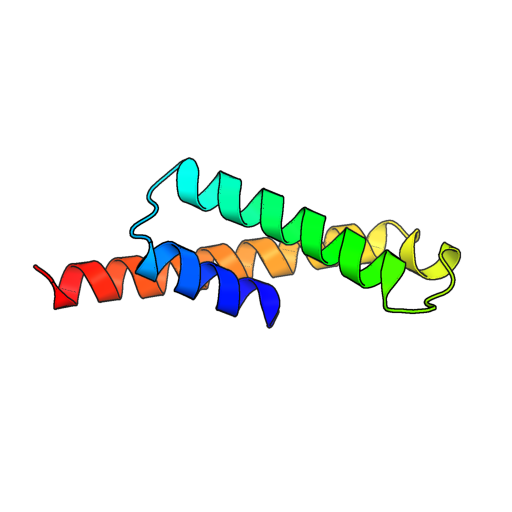 74.31 77 VAL A N 1
ATOM 604 C CA . VAL A 1 77 ? 10.443 -10.693 -17.560 1.00 74.31 77 VAL A CA 1
ATOM 605 C C . VAL A 1 77 ? 9.706 -11.674 -18.476 1.00 74.31 77 VAL A C 1
ATOM 607 O O . VAL A 1 77 ? 10.316 -12.239 -19.370 1.00 74.31 77 VAL A O 1
ATOM 610 N N . ILE A 1 78 ? 8.402 -11.890 -18.275 1.00 68.62 78 ILE A N 1
ATOM 611 C CA . ILE A 1 78 ? 7.608 -12.811 -19.109 1.00 68.62 78 ILE A CA 1
ATOM 612 C C . ILE A 1 78 ? 7.200 -12.176 -20.450 1.00 68.62 78 ILE A C 1
ATOM 614 O O . ILE A 1 78 ? 6.953 -12.896 -21.414 1.00 68.62 78 ILE A O 1
ATOM 618 N N . THR A 1 79 ? 7.072 -10.847 -20.515 1.00 61.09 79 THR A N 1
ATOM 619 C CA . THR A 1 79 ? 6.591 -10.137 -21.719 1.00 61.09 79 THR A CA 1
ATOM 620 C C . THR A 1 79 ? 7.674 -9.405 -22.512 1.00 61.09 79 THR A C 1
ATOM 622 O O . THR A 1 79 ? 7.347 -8.840 -23.557 1.00 61.09 79 THR A O 1
ATOM 625 N N . GLY A 1 80 ? 8.920 -9.398 -22.030 1.00 52.88 80 GLY A N 1
ATOM 626 C CA . GLY A 1 80 ? 10.104 -8.907 -22.744 1.00 52.88 80 GLY A CA 1
ATOM 627 C C . GLY A 1 80 ? 10.871 -10.040 -23.405 1.00 52.88 80 GLY A C 1
ATOM 628 O O . GLY A 1 80 ? 11.413 -9.787 -24.501 1.00 52.88 80 GLY A O 1
#

Secondary structure (DSSP, 8-state):
-HHHHHHHHHHHHTT--THHHHHHHHHHHHHHHHHHHHHS---HHHH--HHHHHHHHHHHHHHHHHHHHHHHHHHHHHH-